Protein AF-R1C282-F1 (afdb_monomer_lite)

InterPro domains:
  IPR026906 BspA-type LRR region [PF13306] (1-75)
  IPR032675 Leucine-rich repeat domain superfamily [G3DSA:3.80.10.10] (1-77)
  IPR053139 Putative surface bspA-like protein [PTHR45661] (3-73)

Structure (mmCIF, N/CA/C/O backbone):
data_AF-R1C282-F1
#
_entry.id   AF-R1C282-F1
#
loop_
_atom_site.group_PDB
_atom_site.id
_atom_site.type_symbol
_atom_site.label_atom_id
_atom_site.label_alt_id
_atom_site.label_comp_id
_atom_site.label_asym_id
_atom_site.label_entity_id
_atom_site.label_seq_id
_atom_site.pdbx_PDB_ins_code
_atom_site.Cartn_x
_atom_site.Cartn_y
_atom_site.Cartn_z
_atom_site.occupancy
_atom_site.B_iso_or_equiv
_atom_site.auth_seq_id
_atom_site.auth_comp_id
_atom_site.auth_asym_id
_atom_site.auth_atom_id
_atom_site.pdbx_PDB_model_num
ATOM 1 N N . CYS A 1 1 ? 13.251 -2.305 -3.684 1.00 61.28 1 CYS A N 1
ATOM 2 C CA . CYS A 1 1 ? 13.162 -3.768 -3.910 1.00 61.28 1 CYS A CA 1
ATOM 3 C C . CYS A 1 1 ? 12.846 -4.044 -5.378 1.00 61.28 1 CYS A C 1
ATOM 5 O O . CYS A 1 1 ? 11.739 -3.764 -5.806 1.00 61.28 1 CYS A O 1
ATOM 7 N N . SER A 1 2 ? 13.771 -4.584 -6.169 1.00 75.00 2 SER A N 1
ATOM 8 C CA . SER A 1 2 ? 13.548 -4.741 -7.619 1.00 75.00 2 SER A CA 1
ATOM 9 C C . SER A 1 2 ? 12.704 -5.956 -8.022 1.00 75.00 2 SER A C 1
ATOM 11 O O . SER A 1 2 ? 12.262 -6.012 -9.161 1.00 75.00 2 SER A O 1
ATOM 13 N N . SER A 1 3 ? 12.488 -6.922 -7.121 1.00 87.31 3 SER A N 1
ATOM 14 C CA . SER A 1 3 ? 11.858 -8.213 -7.462 1.00 87.31 3 SER A CA 1
ATOM 15 C C . SER A 1 3 ? 10.615 -8.549 -6.634 1.00 87.31 3 SER A C 1
ATOM 17 O O . SER A 1 3 ? 10.046 -9.624 -6.796 1.00 87.31 3 SER A O 1
ATOM 19 N N . LEU A 1 4 ? 10.208 -7.670 -5.715 1.00 88.69 4 LEU A N 1
ATOM 20 C CA . LEU A 1 4 ? 9.052 -7.905 -4.853 1.00 88.69 4 LEU A CA 1
ATOM 21 C C . LEU A 1 4 ? 7.776 -7.573 -5.629 1.00 88.69 4 LEU A C 1
ATOM 23 O O . LEU A 1 4 ? 7.507 -6.401 -5.871 1.00 88.69 4 LEU A O 1
ATOM 27 N N . THR A 1 5 ? 7.021 -8.593 -6.031 1.00 90.00 5 THR A N 1
ATOM 28 C CA . THR A 1 5 ? 5.826 -8.442 -6.878 1.00 90.00 5 THR A CA 1
ATOM 29 C C . THR A 1 5 ? 4.525 -8.316 -6.095 1.00 90.00 5 THR A C 1
ATOM 31 O O . THR A 1 5 ? 3.598 -7.653 -6.566 1.00 90.00 5 THR A O 1
ATOM 34 N N . THR A 1 6 ? 4.472 -8.920 -4.905 1.00 85.62 6 THR A N 1
ATOM 35 C CA . THR A 1 6 ? 3.315 -8.950 -4.000 1.00 85.62 6 THR A CA 1
ATOM 36 C C . THR A 1 6 ? 3.769 -8.847 -2.548 1.00 85.62 6 THR A C 1
ATOM 38 O O . THR A 1 6 ? 4.825 -9.373 -2.190 1.00 85.62 6 THR A O 1
ATOM 41 N N . VAL A 1 7 ? 2.944 -8.237 -1.697 1.00 87.75 7 VAL A N 1
ATOM 42 C CA . VAL A 1 7 ? 3.170 -8.162 -0.247 1.00 87.75 7 VAL A CA 1
ATOM 43 C C . VAL A 1 7 ? 1.901 -8.560 0.491 1.00 87.75 7 VAL A C 1
ATOM 45 O O . VAL A 1 7 ? 0.828 -8.029 0.213 1.00 87.75 7 VAL A O 1
ATOM 48 N N . THR A 1 8 ? 2.049 -9.459 1.461 1.00 85.94 8 THR A N 1
ATOM 49 C CA . THR A 1 8 ? 1.010 -9.780 2.443 1.00 85.94 8 THR A CA 1
ATOM 50 C C . THR A 1 8 ? 1.415 -9.167 3.775 1.00 85.94 8 THR A C 1
ATOM 52 O O . THR A 1 8 ? 2.457 -9.512 4.331 1.00 85.94 8 THR A O 1
ATOM 55 N N . LEU A 1 9 ? 0.615 -8.222 4.259 1.00 90.75 9 LEU A N 1
ATOM 56 C CA . LEU A 1 9 ? 0.826 -7.557 5.540 1.00 90.75 9 LEU A CA 1
ATOM 57 C C . LEU A 1 9 ? 0.028 -8.280 6.634 1.00 90.75 9 LEU A C 1
ATOM 59 O O . LEU A 1 9 ? -1.048 -8.797 6.346 1.00 90.75 9 LEU A O 1
ATOM 63 N N . PRO A 1 10 ? 0.528 -8.339 7.878 1.00 92.50 10 PRO A N 1
ATOM 64 C CA . PRO A 1 10 ? -0.206 -8.970 8.966 1.00 92.50 10 PRO A CA 1
ATOM 65 C C . PRO A 1 10 ? -1.426 -8.133 9.371 1.00 92.50 10 PRO A C 1
ATOM 67 O O . PRO A 1 10 ? -1.341 -6.908 9.454 1.00 92.50 10 PRO A O 1
ATOM 70 N N . ASP A 1 11 ? -2.527 -8.797 9.731 1.00 91.19 11 ASP A N 1
ATOM 71 C CA . ASP A 1 11 ? -3.796 -8.151 10.120 1.00 91.19 11 ASP A CA 1
ATOM 72 C C . ASP A 1 11 ? -3.679 -7.235 11.351 1.00 91.19 11 ASP A C 1
ATOM 74 O O . ASP A 1 11 ? -4.515 -6.362 11.588 1.00 91.19 11 ASP A O 1
ATOM 78 N N . SER A 1 12 ? -2.643 -7.436 12.171 1.00 94.75 12 SER A N 1
ATOM 79 C CA . SER A 1 12 ? -2.356 -6.611 13.346 1.00 94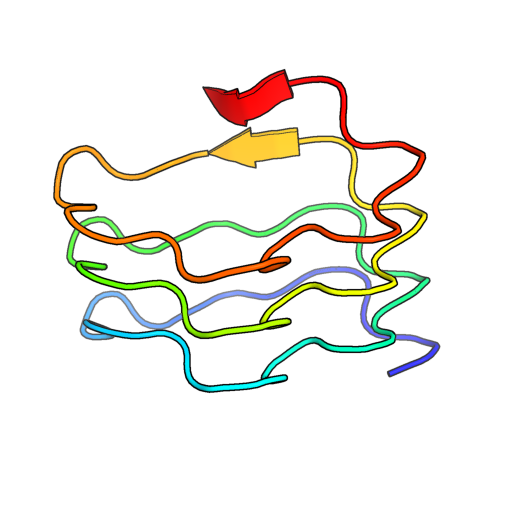.75 12 SER A CA 1
ATOM 80 C C . SER A 1 12 ? -1.601 -5.317 13.028 1.00 94.75 12 SER A C 1
ATOM 82 O O . SER A 1 12 ? -1.406 -4.506 13.935 1.00 94.75 12 SER A O 1
ATOM 84 N N . LEU A 1 13 ? -1.164 -5.108 11.781 1.00 96.31 13 LEU A N 1
ATOM 85 C CA . LEU A 1 13 ? -0.397 -3.929 11.391 1.00 96.31 13 LEU A CA 1
ATOM 86 C C . LEU A 1 13 ? -1.278 -2.676 11.418 1.00 96.31 13 LEU A C 1
ATOM 88 O O . LEU A 1 13 ? -2.289 -2.586 10.726 1.00 96.31 13 LEU A O 1
ATOM 92 N N . THR A 1 14 ? -0.857 -1.682 12.195 1.00 97.19 14 THR A N 1
ATOM 93 C CA . THR A 1 14 ? -1.583 -0.415 12.360 1.00 97.19 14 THR A CA 1
ATOM 94 C C . THR A 1 14 ? -0.950 0.750 11.607 1.00 97.19 14 THR A C 1
ATOM 96 O O . THR A 1 14 ? -1.632 1.749 11.376 1.00 97.19 14 THR A O 1
ATOM 99 N N . SER A 1 15 ? 0.313 0.641 11.189 1.00 97.06 15 SER A N 1
ATOM 100 C CA . SER A 1 15 ? 1.013 1.683 10.434 1.00 97.06 15 SER A CA 1
ATOM 101 C C . SER A 1 15 ? 2.038 1.114 9.451 1.00 97.06 15 SER A C 1
ATOM 103 O O . SER A 1 15 ? 2.680 0.095 9.709 1.00 97.06 15 SER A O 1
ATOM 105 N N . ILE A 1 16 ? 2.215 1.805 8.323 1.00 97.44 16 ILE A N 1
ATOM 106 C CA . ILE A 1 16 ? 3.327 1.604 7.387 1.00 97.44 16 ILE A CA 1
ATOM 107 C C . ILE A 1 16 ? 4.273 2.793 7.540 1.00 97.44 16 ILE A C 1
ATOM 109 O O . ILE A 1 16 ? 3.856 3.940 7.418 1.00 97.44 16 ILE A O 1
ATOM 113 N N . GLY A 1 17 ? 5.543 2.522 7.838 1.00 97.56 17 GLY A N 1
ATOM 114 C CA . GLY A 1 17 ? 6.537 3.559 8.113 1.00 97.56 17 GLY A CA 1
ATOM 115 C C . GLY A 1 17 ? 7.054 4.295 6.873 1.00 97.56 17 GLY A C 1
ATOM 116 O O . GLY A 1 17 ? 6.759 3.936 5.732 1.00 97.56 17 GLY A O 1
ATOM 117 N N . TRP A 1 18 ? 7.884 5.312 7.125 1.00 97.69 18 TRP A N 1
ATOM 118 C CA . TRP A 1 18 ? 8.581 6.077 6.090 1.00 97.69 18 TRP A CA 1
ATOM 119 C C . TRP A 1 18 ? 9.355 5.155 5.140 1.00 97.69 18 TRP A C 1
ATOM 121 O O . TRP A 1 18 ? 10.153 4.329 5.585 1.00 97.69 18 TRP A O 1
ATOM 131 N N . GLY A 1 19 ? 9.110 5.292 3.836 1.00 95.69 19 GLY A N 1
ATOM 132 C CA . GLY A 1 19 ? 9.852 4.578 2.795 1.00 95.69 19 GLY A CA 1
ATOM 133 C C . GLY A 1 19 ? 9.763 3.044 2.810 1.00 95.69 19 GLY A C 1
ATOM 134 O O . GLY A 1 19 ? 10.586 2.411 2.152 1.00 95.69 19 GLY A O 1
ATOM 135 N N . ALA A 1 20 ? 8.812 2.431 3.530 1.00 96.12 20 ALA A N 1
ATOM 136 C CA . ALA A 1 20 ? 8.774 0.978 3.773 1.00 96.12 20 ALA A CA 1
ATOM 137 C C . ALA A 1 20 ? 8.852 0.102 2.502 1.00 96.12 20 ALA A C 1
ATOM 139 O O . ALA A 1 20 ? 9.488 -0.952 2.504 1.00 96.12 20 ALA A O 1
ATOM 140 N N . PHE A 1 21 ? 8.238 0.559 1.414 1.00 95.81 21 PHE A N 1
ATOM 141 C CA . PHE A 1 21 ? 8.221 -0.052 0.084 1.00 95.81 21 PHE A CA 1
ATOM 142 C C . PHE A 1 21 ? 8.761 0.906 -0.990 1.00 95.81 21 PHE A C 1
ATOM 144 O O . PHE A 1 21 ? 8.447 0.764 -2.172 1.00 95.81 21 PHE A O 1
ATOM 151 N N . CYS A 1 22 ? 9.587 1.882 -0.605 1.00 95.44 22 CYS A N 1
ATOM 152 C CA . CYS A 1 22 ? 10.183 2.819 -1.550 1.00 95.44 22 CYS A CA 1
ATOM 153 C C . CYS A 1 22 ? 11.074 2.080 -2.569 1.00 95.44 22 CYS A C 1
ATOM 155 O O . CYS A 1 22 ? 11.891 1.215 -2.230 1.00 95.44 22 CYS A O 1
ATOM 157 N N . GLY A 1 23 ? 10.891 2.394 -3.850 1.00 94.69 23 GLY A N 1
ATOM 158 C CA . GLY A 1 23 ? 11.581 1.774 -4.974 1.00 94.69 23 GLY A CA 1
ATOM 159 C C . GLY A 1 23 ? 11.212 0.304 -5.182 1.00 94.69 23 GLY A C 1
ATOM 160 O O . GLY A 1 23 ? 12.026 -0.466 -5.703 1.00 94.69 23 GLY A O 1
ATOM 161 N N . CYS A 1 24 ? 10.033 -0.141 -4.737 1.00 95.25 24 CYS A N 1
ATOM 162 C CA . CYS A 1 24 ? 9.490 -1.453 -5.088 1.00 95.25 24 CYS A CA 1
ATOM 163 C C . CYS A 1 24 ? 8.908 -1.441 -6.512 1.00 95.25 24 CYS A C 1
ATOM 165 O O . CYS A 1 24 ? 7.712 -1.617 -6.715 1.00 95.25 24 CYS A O 1
ATOM 167 N N . SER A 1 25 ? 9.762 -1.227 -7.517 1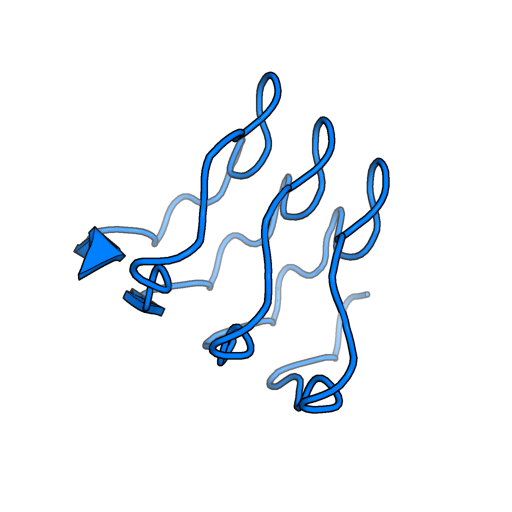.00 94.56 25 SER A N 1
ATOM 168 C CA . SER A 1 25 ? 9.359 -0.975 -8.910 1.00 94.56 25 SER A CA 1
ATOM 169 C C . SER A 1 25 ? 8.681 -2.151 -9.616 1.00 94.56 25 SER A C 1
ATOM 171 O O . SER A 1 25 ? 8.158 -1.950 -10.704 1.00 94.56 25 SER A O 1
ATOM 173 N N . ALA A 1 26 ? 8.738 -3.354 -9.036 1.00 94.75 26 ALA A N 1
ATOM 174 C CA . ALA A 1 26 ? 8.061 -4.555 -9.527 1.00 94.75 26 ALA A CA 1
ATOM 175 C C . ALA A 1 26 ? 6.785 -4.900 -8.739 1.00 94.75 26 ALA A C 1
ATOM 177 O O . ALA A 1 26 ? 6.119 -5.879 -9.075 1.00 94.75 26 ALA A O 1
ATOM 178 N N . LEU A 1 27 ? 6.444 -4.134 -7.693 1.00 94.31 27 LEU A N 1
ATOM 179 C CA . LEU A 1 27 ? 5.249 -4.370 -6.887 1.00 94.31 27 LEU A CA 1
ATOM 180 C C . LEU A 1 27 ? 4.019 -4.050 -7.730 1.00 94.31 27 LEU A C 1
ATOM 182 O O . LEU A 1 27 ? 3.864 -2.925 -8.197 1.00 94.31 27 LEU A O 1
ATOM 186 N N . THR A 1 28 ? 3.168 -5.045 -7.952 1.00 92.62 28 THR A N 1
ATOM 187 C CA . THR A 1 28 ? 1.986 -4.914 -8.823 1.00 92.62 28 THR A CA 1
ATOM 188 C C . THR A 1 28 ? 0.706 -4.697 -8.032 1.00 92.62 28 THR A C 1
ATOM 190 O O . THR A 1 28 ? -0.178 -3.971 -8.488 1.00 92.62 28 THR A O 1
ATOM 193 N N . ALA A 1 29 ? 0.640 -5.281 -6.834 1.00 89.31 29 ALA A N 1
ATOM 194 C CA . ALA A 1 29 ? -0.489 -5.200 -5.922 1.00 89.31 29 ALA A CA 1
ATOM 195 C C . ALA A 1 29 ? -0.016 -5.240 -4.463 1.00 89.31 29 ALA A C 1
ATOM 197 O O . ALA A 1 29 ? 0.958 -5.920 -4.119 1.00 89.31 29 ALA A O 1
ATOM 198 N N . VAL A 1 30 ? -0.748 -4.540 -3.599 1.00 90.56 30 VAL A N 1
ATOM 199 C CA . VAL A 1 30 ? -0.603 -4.610 -2.144 1.00 90.56 30 VAL A CA 1
ATOM 200 C C . VAL A 1 30 ? -1.984 -4.716 -1.510 1.00 90.56 30 VAL A C 1
ATOM 202 O O . VAL A 1 30 ? -2.886 -3.944 -1.833 1.00 90.56 30 VAL A O 1
ATOM 205 N N . THR A 1 31 ? -2.146 -5.675 -0.602 1.00 89.94 31 THR A N 1
ATOM 206 C CA . THR A 1 31 ? -3.332 -5.769 0.251 1.00 89.94 31 THR A CA 1
ATOM 207 C C . THR A 1 31 ? -3.007 -5.096 1.576 1.00 89.94 31 THR A C 1
ATOM 209 O O . THR A 1 31 ? -2.132 -5.557 2.313 1.00 89.94 31 THR A O 1
ATOM 212 N N . LEU A 1 32 ? -3.672 -3.975 1.852 1.00 92.94 32 LEU A N 1
ATOM 213 C CA . LEU A 1 32 ? -3.529 -3.262 3.114 1.00 92.94 32 LEU A CA 1
ATOM 214 C C . LEU A 1 32 ? -4.441 -3.901 4.176 1.00 92.94 32 LEU A C 1
ATOM 216 O O . LEU A 1 32 ? -5.571 -4.259 3.852 1.00 92.94 32 LEU A O 1
ATOM 220 N N . PRO A 1 33 ? -3.974 -4.060 5.425 1.00 93.81 33 PRO A N 1
ATOM 221 C CA . PRO A 1 33 ? -4.762 -4.698 6.470 1.00 93.81 33 PRO A CA 1
ATOM 222 C C . PRO A 1 33 ? -5.888 -3.785 6.963 1.00 93.81 33 PRO A C 1
ATOM 224 O O . PRO A 1 33 ? -5.705 -2.574 7.090 1.00 93.81 33 PRO A O 1
ATOM 227 N N . ASP A 1 34 ? -7.021 -4.379 7.344 1.00 93.44 34 ASP A N 1
ATOM 228 C CA . ASP A 1 34 ? -8.243 -3.678 7.783 1.00 93.44 34 ASP A CA 1
ATOM 229 C C . ASP A 1 34 ? -8.069 -2.788 9.021 1.00 93.44 34 ASP A C 1
ATOM 231 O O . ASP A 1 34 ? -8.947 -1.992 9.341 1.00 93.44 34 ASP A O 1
ATOM 235 N N . ARG A 1 35 ? -6.969 -2.961 9.765 1.00 95.56 35 ARG A N 1
ATOM 236 C CA . ARG A 1 35 ? -6.638 -2.174 10.962 1.00 95.56 35 ARG A CA 1
ATOM 237 C C . ARG A 1 35 ? -5.598 -1.089 10.699 1.00 95.56 35 ARG A C 1
ATOM 239 O O . ARG A 1 35 ? -5.183 -0.415 11.645 1.00 95.56 35 ARG A O 1
ATOM 246 N N . LEU A 1 36 ? -5.154 -0.927 9.454 1.00 97.56 36 LEU A N 1
ATOM 247 C CA . LEU A 1 36 ? -4.151 0.062 9.098 1.00 97.56 36 LEU A CA 1
ATOM 248 C C . LEU A 1 36 ? -4.724 1.470 9.266 1.00 97.56 36 LEU A C 1
ATOM 250 O O . LEU A 1 36 ? -5.736 1.828 8.670 1.00 97.56 36 LEU A O 1
ATOM 254 N N . THR A 1 37 ? -4.052 2.280 10.073 1.00 97.88 37 THR A N 1
ATOM 255 C CA . THR A 1 37 ? -4.472 3.650 10.388 1.00 97.88 37 THR A CA 1
ATOM 256 C C . THR A 1 37 ? -3.616 4.704 9.700 1.00 97.88 37 THR A C 1
ATOM 258 O O . THR A 1 37 ? -4.112 5.792 9.423 1.00 97.88 37 THR A O 1
ATOM 261 N N . SER A 1 38 ? -2.358 4.396 9.368 1.00 97.69 38 SER A N 1
ATOM 262 C CA . SER A 1 38 ? -1.457 5.371 8.751 1.00 97.69 38 SER A CA 1
ATOM 263 C C . SER A 1 38 ? -0.490 4.782 7.726 1.00 97.69 38 SER A C 1
ATOM 265 O O . SER A 1 38 ? 0.030 3.674 7.884 1.00 97.69 38 SER A O 1
ATOM 267 N N . ILE A 1 39 ? -0.224 5.568 6.680 1.00 97.88 39 ILE A N 1
ATOM 268 C CA . ILE A 1 39 ? 0.811 5.321 5.672 1.00 97.88 39 ILE A CA 1
ATOM 269 C C . ILE A 1 39 ? 1.797 6.492 5.698 1.00 97.88 39 ILE A C 1
ATOM 271 O O . ILE A 1 39 ? 1.417 7.629 5.432 1.00 97.88 39 ILE A O 1
ATOM 275 N N . GLY A 1 40 ? 3.055 6.200 6.020 1.00 98.19 40 GLY A N 1
ATOM 276 C CA . GLY A 1 40 ? 4.118 7.184 6.195 1.00 98.19 40 GLY A CA 1
ATOM 277 C C . GLY A 1 40 ? 4.639 7.795 4.894 1.00 98.19 40 GLY A C 1
ATOM 278 O O . GLY A 1 40 ? 4.365 7.325 3.786 1.00 98.19 40 GLY A O 1
ATOM 279 N N . GLU A 1 41 ? 5.423 8.867 5.034 1.00 98.19 41 GLU A N 1
ATOM 280 C CA . GLU A 1 41 ? 5.964 9.601 3.888 1.00 98.19 41 GLU A CA 1
ATOM 281 C C . GLU A 1 41 ? 6.761 8.656 2.971 1.00 98.19 41 GLU A C 1
ATOM 283 O O . GLU A 1 41 ? 7.571 7.842 3.427 1.00 98.19 41 GLU A O 1
ATOM 288 N N . ARG A 1 42 ? 6.521 8.770 1.658 1.00 97.38 42 ARG A N 1
ATOM 289 C CA . ARG A 1 42 ? 7.173 7.956 0.617 1.00 97.38 42 ARG A CA 1
ATOM 290 C C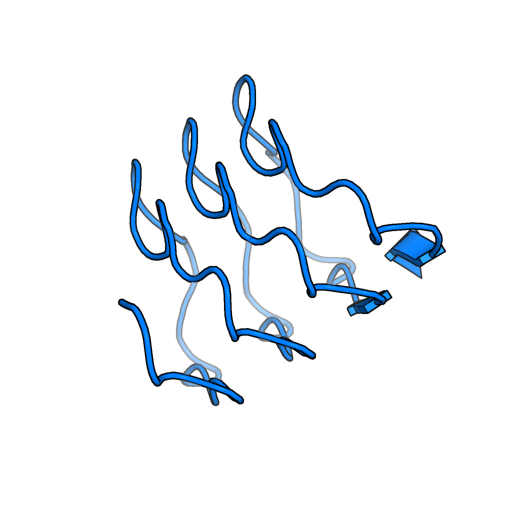 . ARG A 1 42 ? 7.053 6.437 0.798 1.00 97.38 42 ARG A C 1
ATOM 292 O O . ARG A 1 42 ? 7.840 5.702 0.206 1.00 97.38 42 ARG A O 1
ATOM 299 N N . ALA A 1 43 ? 6.086 5.948 1.581 1.00 97.38 43 ALA A N 1
ATOM 300 C CA . ALA A 1 43 ? 5.940 4.523 1.884 1.00 97.38 43 ALA A CA 1
ATOM 301 C C . ALA A 1 43 ? 5.955 3.614 0.644 1.00 97.38 43 ALA A C 1
ATOM 303 O O . ALA A 1 43 ? 6.559 2.557 0.701 1.00 97.38 43 ALA A O 1
ATOM 304 N N . PHE A 1 44 ? 5.360 4.033 -0.468 1.00 96.38 44 PHE A N 1
ATOM 305 C CA . PHE A 1 44 ? 5.323 3.331 -1.753 1.00 96.38 44 PHE A CA 1
ATOM 306 C C . PHE A 1 44 ? 5.942 4.165 -2.889 1.00 96.38 44 PHE A C 1
ATOM 308 O O . PHE A 1 44 ? 5.651 3.911 -4.055 1.00 96.38 44 PHE A O 1
ATOM 315 N N . ASP A 1 45 ? 6.794 5.152 -2.586 1.00 96.38 45 ASP A N 1
ATOM 316 C CA . ASP A 1 45 ? 7.405 6.002 -3.621 1.00 96.38 45 ASP A CA 1
ATOM 317 C C . ASP A 1 45 ? 8.177 5.151 -4.641 1.00 96.38 45 ASP A C 1
ATOM 319 O O . ASP A 1 45 ? 8.970 4.292 -4.266 1.00 96.38 45 ASP A O 1
ATOM 323 N N . GLY A 1 46 ? 7.938 5.340 -5.935 1.00 95.38 46 GLY A N 1
ATOM 324 C CA . GLY A 1 46 ? 8.619 4.592 -6.995 1.00 95.38 46 GLY A CA 1
ATOM 325 C C . GLY A 1 46 ? 8.112 3.164 -7.208 1.00 95.38 46 GLY A C 1
ATOM 326 O O . GLY A 1 46 ? 8.778 2.387 -7.895 1.00 95.38 46 GLY A O 1
ATOM 327 N N . CYS A 1 47 ? 6.940 2.800 -6.675 1.00 95.56 47 CYS A N 1
ATOM 328 C CA . CYS A 1 47 ? 6.244 1.565 -7.056 1.00 95.56 47 CYS A CA 1
ATOM 329 C C . CYS A 1 47 ? 5.587 1.722 -8.439 1.00 95.56 47 CYS A C 1
ATOM 331 O O . CYS A 1 47 ? 4.366 1.755 -8.578 1.00 95.56 47 CYS A O 1
ATOM 333 N N . SER A 1 48 ? 6.405 1.847 -9.486 1.00 94.94 48 SER A N 1
ATOM 334 C CA . SER A 1 48 ? 5.978 2.197 -10.848 1.00 94.94 48 SER A CA 1
ATOM 335 C C . SER A 1 48 ? 4.976 1.229 -11.480 1.00 94.94 48 SER A C 1
ATOM 337 O O . SER A 1 48 ? 4.229 1.641 -12.364 1.00 94.94 48 SER A O 1
ATOM 339 N N . THR A 1 49 ? 4.952 -0.037 -11.054 1.00 95.25 49 THR A N 1
ATOM 340 C CA . THR A 1 49 ? 4.040 -1.079 -11.564 1.00 95.25 49 THR A CA 1
ATOM 341 C C . THR A 1 49 ? 2.805 -1.299 -10.698 1.00 95.25 49 THR A C 1
ATOM 343 O O . THR A 1 49 ? 1.983 -2.147 -11.037 1.00 95.25 49 THR A O 1
ATOM 346 N N . LEU A 1 50 ? 2.676 -0.588 -9.576 1.00 94.44 50 LEU A N 1
ATOM 347 C CA . LEU A 1 50 ? 1.541 -0.746 -8.676 1.00 94.44 50 LEU A CA 1
ATOM 348 C C . LEU A 1 50 ? 0.309 -0.168 -9.367 1.00 94.44 50 LEU A C 1
ATOM 350 O O . LEU A 1 50 ? 0.284 1.022 -9.666 1.00 94.44 50 LEU A O 1
ATOM 354 N N . THR A 1 51 ? -0.668 -1.021 -9.665 1.00 93.44 51 THR A N 1
ATOM 355 C CA . THR A 1 51 ? -1.851 -0.646 -10.463 1.00 93.44 51 THR A CA 1
ATOM 356 C C . THR A 1 51 ? -3.048 -0.300 -9.591 1.00 93.44 51 THR A C 1
ATOM 358 O O . THR A 1 51 ? -3.763 0.663 -9.864 1.00 93.44 51 THR A O 1
ATOM 361 N N . THR A 1 52 ? -3.222 -1.061 -8.511 1.00 89.00 52 THR A N 1
ATOM 362 C CA . THR A 1 52 ? -4.369 -0.967 -7.609 1.00 89.00 52 THR A CA 1
ATOM 363 C C . THR A 1 52 ? -3.927 -1.027 -6.154 1.00 89.00 52 THR A C 1
ATOM 365 O O . THR A 1 52 ? -3.092 -1.865 -5.788 1.00 89.00 52 THR A O 1
ATOM 368 N N . VAL A 1 53 ? -4.540 -0.196 -5.314 1.00 90.25 53 VAL A N 1
ATOM 369 C CA . VAL A 1 53 ? -4.395 -0.254 -3.854 1.00 90.25 53 VAL A CA 1
ATOM 370 C C . VAL A 1 53 ? -5.779 -0.191 -3.223 1.00 90.25 53 VAL A C 1
ATOM 372 O O . VAL A 1 53 ? -6.488 0.793 -3.406 1.00 90.25 53 VAL A O 1
ATOM 375 N N . ALA A 1 54 ? -6.146 -1.226 -2.467 1.00 89.12 54 ALA A N 1
ATOM 376 C CA . ALA A 1 54 ? -7.357 -1.193 -1.655 1.00 89.12 54 ALA A CA 1
ATOM 377 C C . ALA A 1 54 ? -7.066 -0.445 -0.346 1.00 89.12 54 ALA A C 1
ATOM 379 O O . ALA A 1 54 ? -6.226 -0.899 0.440 1.00 89.12 54 ALA A O 1
ATOM 380 N N . LEU A 1 55 ? -7.700 0.710 -0.128 1.00 90.94 55 LEU A N 1
ATOM 381 C CA . LEU A 1 55 ? -7.500 1.510 1.083 1.00 90.94 55 LEU A CA 1
ATOM 382 C C . LEU A 1 55 ? -8.487 1.055 2.171 1.00 90.94 55 LEU A C 1
ATOM 384 O O . LEU A 1 55 ? -9.697 1.081 1.952 1.00 90.94 55 LEU A O 1
ATOM 388 N N . PRO A 1 56 ? -8.013 0.654 3.362 1.00 91.88 56 PRO A N 1
ATOM 389 C CA . PRO A 1 56 ? -8.905 0.187 4.409 1.00 91.88 56 PRO A CA 1
ATOM 390 C C . PRO A 1 56 ? -9.691 1.360 4.998 1.00 91.88 56 PRO A C 1
ATOM 392 O O . PRO A 1 56 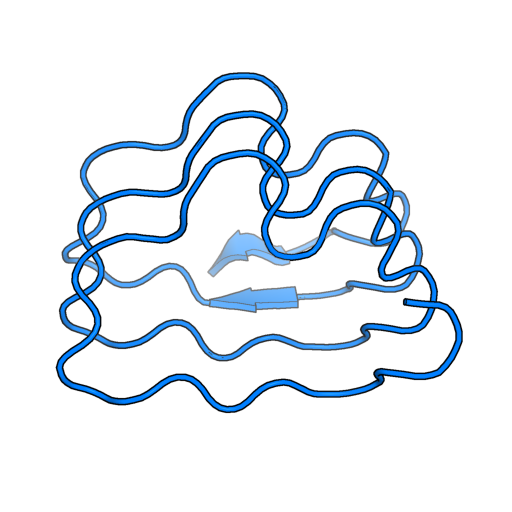? -9.161 2.455 5.181 1.00 91.88 56 PRO A O 1
ATOM 395 N N . ASN A 1 57 ? -10.944 1.112 5.384 1.00 91.94 57 ASN A N 1
ATOM 396 C CA . ASN A 1 57 ? -11.822 2.131 5.979 1.00 91.94 57 ASN A CA 1
ATOM 397 C C . ASN A 1 57 ? -11.276 2.730 7.289 1.00 91.94 57 ASN A C 1
ATOM 399 O O . ASN A 1 57 ? -11.697 3.807 7.704 1.00 91.94 57 ASN A O 1
ATOM 403 N N . SER A 1 58 ?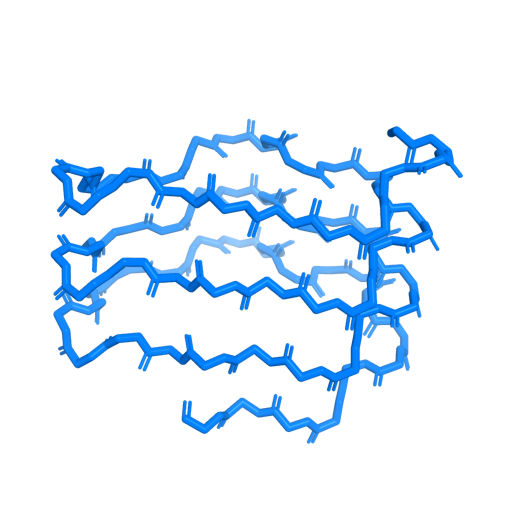 -10.361 2.030 7.963 1.00 95.25 58 SER A N 1
ATOM 404 C CA . SER A 1 58 ? -9.684 2.501 9.174 1.00 95.25 58 SER A CA 1
ATOM 405 C C . SER A 1 58 ? -8.590 3.535 8.911 1.00 95.25 58 SER A C 1
ATOM 407 O O . SER A 1 58 ? -8.045 4.081 9.871 1.00 95.25 58 SER A O 1
ATOM 409 N N . LEU A 1 59 ? -8.210 3.756 7.650 1.00 96.06 59 LEU A N 1
ATOM 410 C CA . LEU A 1 59 ? -7.094 4.616 7.290 1.00 96.06 59 LEU A CA 1
ATOM 411 C C . LEU A 1 59 ? -7.439 6.081 7.570 1.00 96.06 59 LEU A C 1
ATOM 413 O O . LEU A 1 59 ? -8.378 6.634 7.004 1.00 96.06 59 LEU A O 1
ATOM 417 N N . THR A 1 60 ? -6.659 6.720 8.440 1.00 96.94 60 THR A N 1
ATOM 418 C CA . THR A 1 60 ? -6.878 8.111 8.861 1.00 96.94 60 THR A CA 1
ATOM 419 C C . THR A 1 60 ? -5.799 9.067 8.367 1.00 96.94 60 THR A C 1
ATOM 421 O O . THR A 1 60 ? -6.063 10.265 8.284 1.00 96.94 60 THR A O 1
ATOM 424 N N . SER A 1 61 ? -4.604 8.571 8.020 1.00 96.75 61 SER A N 1
ATOM 425 C CA . SER A 1 61 ? -3.511 9.403 7.499 1.00 96.75 61 SER A CA 1
ATOM 426 C C . SER A 1 61 ? -2.767 8.754 6.338 1.00 96.75 61 SER A C 1
ATOM 428 O O . SER A 1 61 ? -2.381 7.584 6.400 1.00 96.75 61 SER A O 1
ATOM 430 N N . ILE A 1 62 ? -2.505 9.555 5.306 1.00 96.50 62 ILE A N 1
ATOM 431 C CA . ILE A 1 62 ? -1.573 9.252 4.219 1.00 96.50 62 ILE A CA 1
ATOM 432 C C . ILE A 1 62 ? -0.615 10.434 4.121 1.00 96.50 62 ILE A C 1
ATOM 434 O O . ILE A 1 62 ? -1.010 11.544 3.758 1.00 96.50 62 ILE A O 1
ATOM 438 N N . ASP A 1 63 ? 0.644 10.196 4.452 1.00 97.75 63 ASP A N 1
ATOM 439 C CA .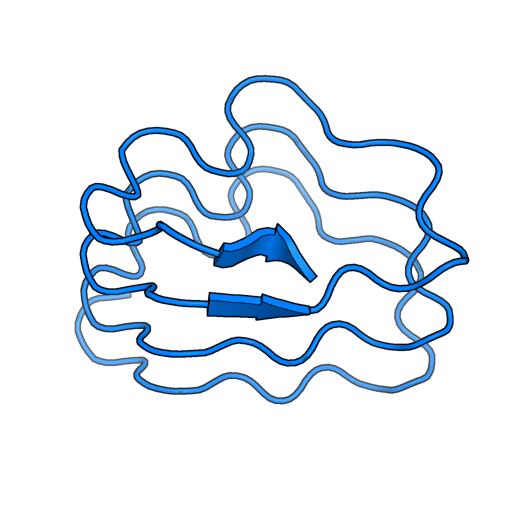 ASP A 1 63 ? 1.648 11.245 4.501 1.00 97.75 63 ASP A CA 1
ATOM 440 C C . ASP A 1 63 ? 2.171 11.598 3.099 1.00 97.75 63 ASP A C 1
ATOM 442 O O . ASP A 1 63 ? 1.929 10.926 2.087 1.00 97.75 63 ASP A O 1
ATOM 446 N N . ARG A 1 64 ? 2.921 12.702 3.032 1.00 97.44 64 ARG A N 1
ATOM 447 C CA . ARG A 1 64 ? 3.381 13.309 1.782 1.00 97.44 64 ARG A CA 1
ATOM 448 C C . ARG A 1 64 ? 4.076 12.293 0.874 1.00 97.44 64 ARG A C 1
ATOM 450 O O . ARG A 1 64 ? 5.043 11.640 1.252 1.00 97.44 64 ARG A O 1
ATOM 457 N N . GLY A 1 65 ? 3.619 12.223 -0.374 1.00 95.94 65 GLY A N 1
ATOM 458 C CA . GLY A 1 65 ? 4.263 11.404 -1.398 1.00 95.94 65 GLY A CA 1
ATOM 459 C C . GLY A 1 65 ? 4.255 9.906 -1.097 1.00 95.94 65 GLY A C 1
ATOM 460 O O . GLY A 1 65 ? 5.074 9.201 -1.674 1.00 95.94 65 GLY A O 1
ATOM 461 N N . ALA A 1 66 ? 3.362 9.411 -0.229 1.00 96.44 66 ALA A N 1
ATOM 462 C CA . ALA A 1 66 ? 3.226 7.983 0.060 1.00 96.44 66 ALA A CA 1
ATOM 463 C C . ALA A 1 66 ? 3.140 7.124 -1.210 1.00 96.44 66 ALA A C 1
ATOM 465 O O . ALA A 1 66 ? 3.708 6.047 -1.227 1.00 96.44 66 ALA A O 1
ATOM 466 N N . PHE A 1 67 ? 2.519 7.625 -2.280 1.00 95.44 67 PHE A N 1
ATOM 467 C CA . PHE A 1 67 ? 2.438 6.970 -3.592 1.00 95.44 67 PHE A CA 1
ATOM 468 C C . PHE A 1 67 ? 3.091 7.811 -4.701 1.00 95.44 67 PHE A C 1
ATOM 470 O O . PHE A 1 67 ? 2.638 7.823 -5.846 1.00 95.44 67 PHE A O 1
ATOM 477 N N . ALA A 1 68 ? 4.124 8.590 -4.364 1.00 95.25 68 ALA A N 1
ATOM 478 C CA . ALA A 1 68 ? 4.870 9.348 -5.362 1.00 95.25 68 ALA A CA 1
ATOM 479 C C . ALA A 1 68 ? 5.476 8.397 -6.406 1.00 95.25 68 ALA A C 1
ATOM 481 O O . ALA A 1 68 ? 5.822 7.260 -6.110 1.00 95.25 68 ALA A O 1
ATOM 482 N N . SER A 1 69 ? 5.574 8.838 -7.658 1.00 95.88 69 SER A N 1
ATOM 483 C CA . SER A 1 69 ? 6.189 8.040 -8.730 1.00 95.88 69 SER A CA 1
ATOM 484 C C . SER A 1 69 ? 5.546 6.652 -8.973 1.00 95.88 69 SER A C 1
ATOM 486 O O . SER A 1 69 ? 6.129 5.819 -9.668 1.00 95.88 69 SER A O 1
ATOM 488 N N . CYS A 1 70 ? 4.335 6.395 -8.457 1.00 94.44 70 CYS A N 1
ATOM 489 C CA . CYS A 1 70 ? 3.514 5.226 -8.790 1.00 94.44 70 CYS A CA 1
ATOM 490 C C . CYS A 1 70 ? 2.795 5.458 -10.127 1.00 94.44 70 CYS A C 1
ATOM 492 O O . CYS A 1 70 ? 1.597 5.713 -10.171 1.00 94.44 70 CYS A O 1
ATOM 494 N N . SER A 1 71 ? 3.539 5.420 -11.232 1.00 94.50 71 SER A N 1
ATOM 495 C CA . SER A 1 71 ? 3.045 5.819 -12.560 1.00 94.50 71 SER A CA 1
ATOM 496 C C . SER A 1 71 ? 1.897 4.972 -13.115 1.00 94.50 71 SER A C 1
ATOM 498 O O . SER A 1 71 ? 1.171 5.455 -13.978 1.00 94.50 71 SER A O 1
ATOM 500 N N . SER A 1 72 ? 1.749 3.725 -12.659 1.00 94.94 72 SER A N 1
ATOM 501 C CA . SER A 1 72 ? 0.673 2.827 -13.108 1.00 94.94 72 SER A CA 1
ATOM 502 C C . SER A 1 72 ? -0.550 2.832 -12.189 1.00 94.94 72 SER A C 1
ATOM 504 O O . SER A 1 72 ? -1.520 2.145 -12.495 1.00 94.94 72 SER A O 1
ATOM 506 N N . LEU A 1 73 ? -0.518 3.575 -11.076 1.00 92.56 73 LEU A N 1
ATOM 507 C CA . LEU A 1 73 ? -1.603 3.585 -10.099 1.00 92.56 73 LEU A CA 1
ATOM 508 C C . LEU A 1 73 ? -2.770 4.404 -10.654 1.00 92.56 73 LEU A C 1
ATOM 510 O O . LEU A 1 73 ? -2.664 5.623 -10.787 1.00 92.56 73 LEU A O 1
ATOM 514 N N . HIS A 1 74 ? -3.869 3.728 -10.980 1.00 86.69 74 HIS A N 1
ATOM 515 C CA . HIS A 1 74 ? -5.068 4.358 -11.543 1.00 86.69 74 HIS A CA 1
ATOM 516 C C . HIS A 1 74 ? -6.324 4.140 -10.694 1.00 86.69 74 HIS A C 1
ATOM 518 O O . HIS A 1 74 ? -7.272 4.906 -10.841 1.00 86.69 74 HIS A O 1
ATOM 524 N N . ASP A 1 75 ? -6.316 3.160 -9.783 1.00 77.31 75 ASP A N 1
ATOM 525 C CA . ASP A 1 75 ? -7.435 2.876 -8.886 1.00 77.31 75 ASP A CA 1
ATOM 526 C C . ASP A 1 75 ? -6.988 2.796 -7.421 1.00 77.31 75 ASP A C 1
ATOM 528 O O . ASP A 1 75 ? -6.086 2.036 -7.048 1.00 77.31 75 ASP A O 1
ATOM 532 N N . ALA A 1 76 ? -7.672 3.582 -6.592 1.00 69.69 76 ALA A N 1
ATOM 533 C CA . ALA A 1 76 ? -7.669 3.479 -5.141 1.00 69.69 76 ALA A CA 1
ATOM 534 C C . ALA A 1 76 ? -9.123 3.271 -4.704 1.00 69.69 76 ALA A C 1
ATOM 536 O O . ALA A 1 76 ? -9.925 4.204 -4.775 1.00 69.69 76 ALA A O 1
ATOM 537 N N . THR A 1 77 ? -9.464 2.034 -4.343 1.00 65.56 77 THR A N 1
ATOM 538 C CA . THR A 1 77 ? -10.830 1.612 -3.976 1.00 65.56 77 THR A CA 1
ATOM 539 C C . THR A 1 77 ? -10.938 1.265 -2.509 1.00 65.56 77 THR A C 1
ATOM 541 O O . THR A 1 77 ? -9.940 0.728 -1.975 1.00 65.56 77 THR A O 1
#

Foldseek 3Di:
DDPCQEDDDDLPAQEQEACCQAQVCNHQEYEDHLNHAEYYACSNANVCNHQEYEDHPNHNYYDHPSPHNNNNHDDHD

Organism: Emiliania huxleyi (NCBI:txid2903)

Sequence (77 aa):
CSSLTTVTLPDSLTSIGWGAFCGCSALTAVTLPDRLTSIGERAFDGCSTLTTVALPNSLTSIDRGAFASCSSLHDAT

Secondary structure (DSSP, 8-state):
--S--EEE--TT--EE-TTTTTT-TT--EEE--TT--EE-TTTTTT-TT--EEE--TT--EE-TTTTTT-TT--EE-

pLDDT: mean 92.56, std 6.94, range [61.28, 98.19]

Radius of gyration: 11.06 Å; chains: 1; bounding box: 25×23×26 Å